Protein AF-A0A9E5PS19-F1 (afdb_monomer)

Structure (mmCIF, N/CA/C/O backbone):
data_AF-A0A9E5PS19-F1
#
_entry.id   AF-A0A9E5PS19-F1
#
loop_
_atom_site.group_PDB
_atom_site.id
_atom_site.type_symbol
_atom_site.label_atom_id
_atom_site.label_alt_id
_atom_site.label_comp_id
_atom_site.label_asym_id
_atom_site.label_entity_id
_atom_site.label_seq_id
_atom_site.pdbx_PDB_ins_code
_atom_site.Cartn_x
_atom_site.Cartn_y
_atom_site.Cartn_z
_atom_site.occupancy
_atom_site.B_iso_or_equiv
_atom_site.auth_seq_id
_atom_site.auth_comp_id
_atom_site.auth_asym_id
_atom_site.auth_atom_id
_atom_site.pdbx_PDB_model_num
ATOM 1 N N . MET A 1 1 ? 36.761 -12.423 -34.702 1.00 59.28 1 MET A N 1
ATOM 2 C CA . MET A 1 1 ? 36.398 -11.333 -33.761 1.00 59.28 1 MET A CA 1
ATOM 3 C C . MET A 1 1 ? 34.977 -10.815 -33.975 1.00 59.28 1 MET A C 1
ATOM 5 O O . MET A 1 1 ? 34.366 -10.381 -33.012 1.00 59.28 1 MET A O 1
ATOM 9 N N . THR A 1 2 ? 34.412 -10.903 -35.184 1.00 68.88 2 THR A N 1
ATOM 10 C CA . THR A 1 2 ? 33.007 -10.547 -35.464 1.00 68.88 2 THR A CA 1
ATOM 11 C C . THR A 1 2 ? 32.000 -11.497 -34.810 1.00 68.88 2 THR A C 1
ATOM 13 O O . THR A 1 2 ? 30.981 -11.043 -34.310 1.00 68.88 2 THR A O 1
ATOM 16 N N . SER A 1 3 ? 32.319 -12.793 -34.712 1.00 72.44 3 SER A N 1
ATOM 17 C CA . SER A 1 3 ? 31.427 -13.819 -34.146 1.00 72.44 3 SER A CA 1
ATOM 18 C C . SER A 1 3 ? 31.032 -13.559 -32.688 1.00 72.44 3 SER A C 1
ATOM 20 O O . SER A 1 3 ? 29.882 -13.763 -32.317 1.00 72.44 3 SER A O 1
ATOM 22 N N . SER A 1 4 ? 31.963 -13.070 -31.866 1.00 78.00 4 SER A N 1
ATOM 23 C CA . SER A 1 4 ? 31.701 -12.751 -30.457 1.00 78.00 4 SER A CA 1
ATOM 24 C C . SER A 1 4 ? 30.805 -11.520 -30.314 1.00 78.00 4 SER A C 1
ATOM 26 O O . SER A 1 4 ? 29.909 -11.508 -29.480 1.00 78.00 4 SER A O 1
ATOM 28 N N . VAL A 1 5 ? 31.000 -10.510 -31.167 1.00 86.50 5 VAL A N 1
ATOM 29 C CA . VAL A 1 5 ? 30.177 -9.291 -31.185 1.00 86.50 5 VAL A CA 1
ATOM 30 C C . VAL A 1 5 ? 28.755 -9.613 -31.647 1.00 86.50 5 VAL A C 1
ATOM 32 O O . VAL A 1 5 ? 27.792 -9.194 -31.012 1.00 86.50 5 VAL A O 1
ATOM 35 N N . SER A 1 6 ? 28.611 -10.426 -32.696 1.00 88.69 6 SER A N 1
ATOM 36 C CA . SER A 1 6 ? 27.307 -10.898 -33.170 1.00 88.69 6 SER A CA 1
ATOM 37 C C . SER A 1 6 ? 26.563 -11.707 -32.109 1.00 88.69 6 SER A C 1
ATOM 39 O O . SER A 1 6 ? 25.360 -11.530 -31.951 1.00 88.69 6 SER A O 1
ATOM 41 N N . LEU A 1 7 ? 27.268 -12.548 -31.346 1.00 92.12 7 LEU A N 1
ATOM 42 C CA . LEU A 1 7 ? 26.672 -13.331 -30.264 1.00 92.12 7 LEU A CA 1
ATOM 43 C C . LEU A 1 7 ? 26.159 -12.444 -29.121 1.00 92.12 7 LEU A C 1
ATOM 45 O O . LEU A 1 7 ? 25.056 -12.664 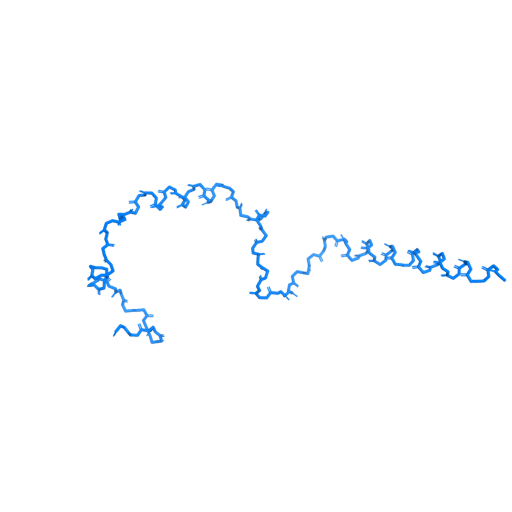-28.628 1.00 92.12 7 LEU A O 1
ATOM 49 N N . VAL A 1 8 ? 26.921 -11.416 -28.737 1.00 92.62 8 VAL A N 1
ATOM 50 C CA . VAL A 1 8 ? 26.498 -10.454 -27.707 1.00 92.62 8 VAL A CA 1
ATOM 51 C C . VAL A 1 8 ? 25.262 -9.679 -28.159 1.00 92.62 8 VAL A C 1
ATOM 53 O O . VAL A 1 8 ? 24.303 -9.569 -27.400 1.00 92.62 8 VAL A O 1
ATOM 56 N N . ILE A 1 9 ? 25.240 -9.200 -29.405 1.00 94.38 9 ILE A N 1
ATOM 57 C CA . ILE A 1 9 ? 24.079 -8.490 -29.960 1.00 94.38 9 ILE A CA 1
ATOM 58 C C . ILE A 1 9 ? 22.843 -9.398 -29.962 1.00 94.38 9 ILE A C 1
ATOM 60 O O . ILE A 1 9 ? 21.763 -8.971 -29.562 1.00 94.38 9 ILE A O 1
ATOM 64 N N . LEU A 1 10 ? 23.002 -10.664 -30.354 1.00 95.31 10 LEU A N 1
ATOM 65 C CA . LEU A 1 10 ? 21.905 -11.628 -30.397 1.00 95.31 10 LEU A CA 1
ATOM 66 C C . LEU A 1 10 ? 21.357 -11.920 -28.992 1.00 95.31 10 LEU A C 1
ATOM 68 O O . LEU A 1 10 ? 20.143 -11.939 -28.807 1.00 95.31 10 LEU A O 1
ATOM 72 N N . LEU A 1 11 ? 22.231 -12.054 -27.989 1.00 94.81 11 LEU A N 1
ATOM 73 C CA . LEU A 1 11 ? 21.835 -12.221 -26.587 1.00 94.81 11 LEU A CA 1
ATOM 74 C C . LEU A 1 11 ? 21.066 -11.014 -26.041 1.00 94.81 11 LEU A C 1
ATOM 76 O O . LEU A 1 11 ? 20.062 -11.204 -25.359 1.00 94.81 11 LEU A O 1
ATOM 80 N N . VAL A 1 12 ? 21.508 -9.793 -26.353 1.00 95.31 12 VAL A N 1
ATOM 81 C CA . VAL A 1 12 ? 20.841 -8.555 -25.914 1.00 95.31 12 VAL A CA 1
ATOM 82 C C . VAL A 1 12 ? 19.456 -8.417 -26.548 1.00 95.31 12 VAL A C 1
ATOM 84 O O . VAL A 1 12 ? 18.492 -8.068 -25.872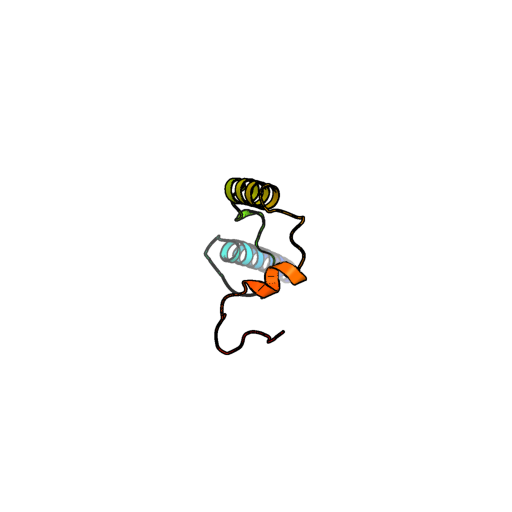 1.00 95.31 12 VAL A O 1
ATOM 87 N N . LEU A 1 13 ? 19.327 -8.722 -27.839 1.00 95.88 13 LEU A N 1
ATOM 88 C CA . LEU A 1 13 ? 18.032 -8.684 -28.520 1.00 95.88 13 LEU A CA 1
ATOM 89 C C . LEU A 1 13 ? 17.086 -9.770 -27.999 1.00 95.88 13 LEU A C 1
ATOM 91 O O . LEU A 1 13 ? 15.901 -9.514 -27.797 1.00 95.88 13 LEU A O 1
ATOM 95 N N . PHE A 1 14 ? 17.611 -10.968 -27.741 1.00 94.19 14 PHE A N 1
ATOM 96 C CA . PHE A 1 14 ? 16.840 -12.073 -27.184 1.00 94.19 14 PHE A CA 1
ATOM 97 C C . PHE A 1 14 ? 16.341 -11.760 -25.769 1.00 94.19 14 PHE A C 1
ATOM 99 O O . PHE A 1 14 ? 15.163 -11.965 -25.482 1.00 94.19 14 PHE A O 1
ATOM 106 N N . SER A 1 15 ? 17.196 -11.201 -24.904 1.00 91.75 15 SER A N 1
ATOM 107 C CA . SER A 1 15 ? 16.802 -10.806 -23.549 1.00 91.75 15 SER A CA 1
ATOM 108 C C . SER A 1 15 ? 15.782 -9.667 -23.551 1.00 91.75 15 SER A C 1
ATOM 110 O O . SER A 1 15 ? 14.819 -9.728 -22.790 1.00 91.75 15 SER A O 1
ATOM 112 N N . ALA A 1 16 ? 15.921 -8.681 -24.442 1.00 90.75 16 ALA A N 1
ATOM 113 C CA . ALA A 1 16 ? 14.939 -7.612 -24.610 1.00 90.75 16 ALA A CA 1
ATOM 114 C C . ALA A 1 16 ? 13.583 -8.142 -25.113 1.00 90.75 16 ALA A C 1
ATOM 116 O O . ALA A 1 16 ? 12.538 -7.723 -24.619 1.00 90.75 16 ALA A O 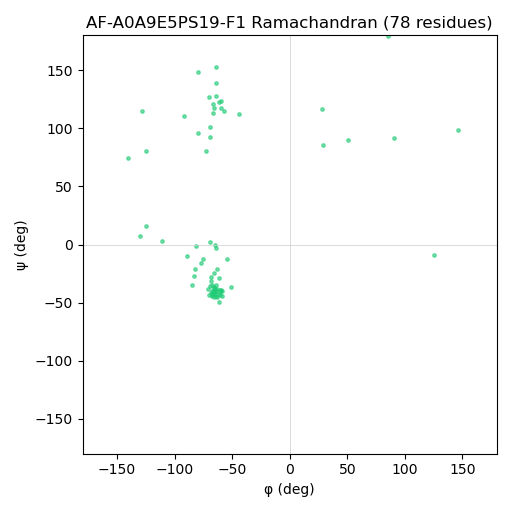1
ATOM 117 N N . ALA A 1 17 ? 13.585 -9.099 -26.047 1.00 90.06 17 ALA A N 1
ATOM 118 C CA . ALA A 1 17 ? 12.366 -9.738 -26.540 1.00 90.06 17 ALA A CA 1
ATOM 119 C C . ALA A 1 17 ? 11.674 -10.584 -25.458 1.00 90.06 17 ALA A C 1
ATOM 121 O O . ALA A 1 17 ? 10.453 -10.526 -25.327 1.00 90.06 17 ALA A O 1
ATOM 122 N N . LEU A 1 18 ? 12.447 -11.322 -24.651 1.00 89.00 18 LEU A N 1
ATOM 123 C CA . LEU A 1 18 ? 11.950 -12.041 -23.475 1.00 89.00 18 LEU A CA 1
ATOM 124 C C . LEU A 1 18 ? 11.347 -11.072 -22.457 1.00 89.00 18 LEU A C 1
ATOM 126 O O . LEU A 1 18 ? 10.219 -11.276 -22.022 1.00 89.00 18 LEU A O 1
ATOM 130 N N . ALA A 1 19 ? 12.062 -9.996 -22.120 1.00 86.25 19 ALA A N 1
ATOM 131 C CA . ALA A 1 19 ? 11.575 -8.973 -21.204 1.00 86.25 19 ALA A CA 1
ATOM 132 C C . ALA A 1 19 ? 10.272 -8.349 -21.712 1.00 86.25 19 ALA A C 1
ATOM 134 O O . ALA A 1 19 ? 9.328 -8.242 -20.947 1.00 86.25 19 ALA A O 1
ATOM 135 N N . TRP A 1 20 ? 10.171 -8.013 -22.999 1.00 85.56 20 TRP A N 1
ATOM 136 C CA . TRP A 1 20 ? 8.940 -7.477 -23.584 1.00 85.56 20 TRP A CA 1
ATOM 137 C C . TRP A 1 20 ? 7.788 -8.494 -23.595 1.00 85.56 20 TRP A C 1
ATOM 139 O O . TRP A 1 20 ? 6.640 -8.134 -23.346 1.00 85.56 20 TRP A O 1
ATOM 149 N N . PHE A 1 21 ? 8.086 -9.773 -23.842 1.00 82.75 21 PHE A N 1
ATOM 150 C CA . PHE A 1 21 ? 7.097 -10.850 -23.819 1.00 82.75 21 PHE A CA 1
ATOM 151 C C . PHE A 1 21 ? 6.561 -11.121 -22.404 1.00 82.75 21 PHE A C 1
ATOM 153 O O . PHE A 1 21 ? 5.356 -11.293 -22.240 1.00 82.75 21 PHE A O 1
ATOM 160 N N . PHE A 1 22 ? 7.432 -11.114 -21.389 1.00 76.50 22 PHE A N 1
ATOM 161 C CA . PHE A 1 22 ? 7.063 -11.330 -19.983 1.00 76.50 22 PHE A CA 1
ATOM 162 C C . PHE A 1 22 ? 6.546 -10.071 -19.274 1.00 76.50 22 PHE A C 1
ATOM 164 O O . PHE A 1 22 ? 5.752 -10.189 -18.349 1.00 76.50 22 PHE A O 1
ATOM 171 N N . ALA A 1 23 ? 6.959 -8.875 -19.701 1.00 70.00 23 ALA A N 1
ATOM 172 C CA . ALA A 1 23 ? 6.430 -7.597 -19.217 1.00 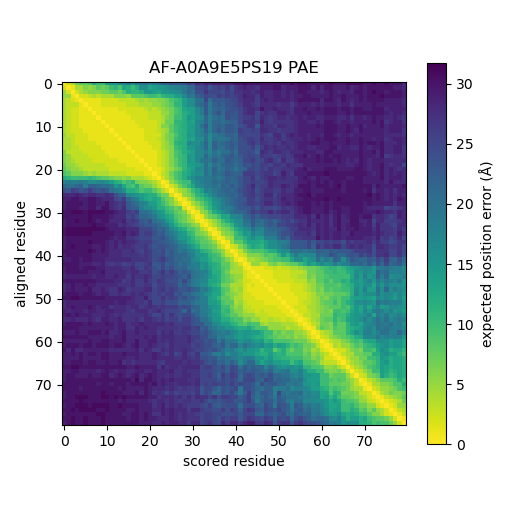70.00 23 ALA A CA 1
ATOM 173 C C . ALA A 1 23 ? 5.115 -7.208 -19.905 1.00 70.00 23 ALA A C 1
ATOM 175 O O . ALA A 1 23 ? 4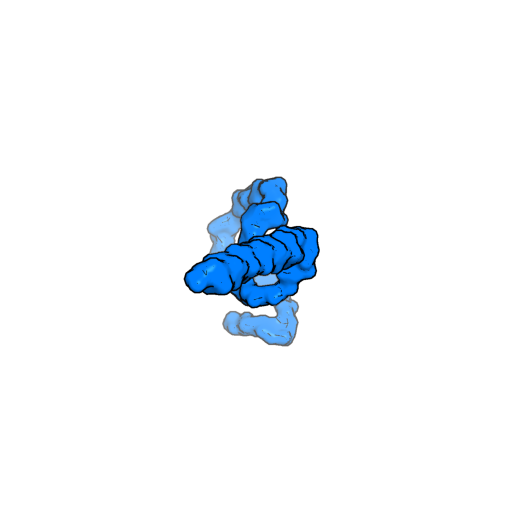.524 -6.178 -19.584 1.00 70.00 23 ALA A O 1
ATOM 176 N N . ARG A 1 24 ? 4.633 -8.022 -20.852 1.00 62.69 24 ARG A N 1
ATOM 177 C CA . ARG A 1 24 ? 3.272 -7.903 -21.359 1.00 62.69 24 ARG A CA 1
ATOM 178 C C . ARG A 1 24 ? 2.332 -8.142 -20.167 1.00 62.69 24 ARG A C 1
ATOM 180 O O . ARG A 1 24 ? 2.454 -9.192 -19.538 1.00 62.69 24 ARG A O 1
ATOM 187 N N . PRO A 1 25 ? 1.429 -7.203 -19.828 1.00 51.25 25 PRO A N 1
ATOM 188 C CA . PRO A 1 25 ? 0.585 -7.296 -18.642 1.00 51.25 25 PRO A CA 1
ATOM 189 C C . PRO A 1 25 ? -0.486 -8.363 -18.881 1.00 51.25 25 PRO A C 1
ATOM 191 O O . PRO A 1 25 ? -1.606 -8.092 -19.299 1.00 51.25 25 PRO A O 1
ATOM 194 N N . GLY A 1 26 ? -0.083 -9.613 -18.694 1.00 54.56 26 GLY A N 1
ATOM 195 C CA . GLY A 1 26 ? -0.901 -10.806 -18.750 1.00 54.56 26 GLY A CA 1
ATOM 196 C C . GLY A 1 26 ? -0.718 -11.551 -17.440 1.00 54.56 26 GLY A C 1
ATOM 197 O O . GLY A 1 26 ? 0.085 -12.468 -17.353 1.00 54.56 26 GLY A O 1
ATOM 198 N N . HIS A 1 27 ? -1.433 -11.087 -16.420 1.00 51.88 27 HIS A N 1
ATOM 199 C CA . HIS A 1 27 ? -1.937 -11.859 -15.282 1.00 51.88 27 HIS A CA 1
ATOM 200 C C . HIS A 1 27 ? -1.115 -13.101 -14.861 1.00 51.88 27 HIS A C 1
ATOM 202 O O . HIS A 1 27 ? -1.454 -14.234 -15.197 1.00 51.88 27 HIS A O 1
ATOM 208 N N . ALA A 1 28 ? -0.094 -12.904 -14.030 1.00 46.69 28 ALA A N 1
ATOM 209 C CA . ALA A 1 28 ? 0.478 -13.955 -13.182 1.00 46.69 28 ALA A CA 1
ATOM 210 C C . ALA A 1 28 ? 0.811 -13.320 -11.823 1.00 46.69 28 ALA A C 1
ATOM 212 O O . ALA A 1 28 ? 1.911 -12.837 -11.595 1.00 46.69 28 ALA A O 1
ATOM 213 N N . ARG A 1 29 ? -0.178 -13.037 -10.968 1.00 52.00 29 ARG A N 1
ATOM 214 C CA . ARG A 1 29 ? -0.790 -13.966 -10.000 1.00 52.00 29 ARG A CA 1
ATOM 215 C C . ARG A 1 29 ? 0.173 -15.074 -9.535 1.00 52.00 29 ARG A C 1
ATOM 217 O O . ARG A 1 29 ? 0.523 -15.957 -10.309 1.00 52.00 29 ARG A O 1
ATOM 224 N N . TRP A 1 30 ? 0.456 -15.029 -8.227 1.00 46.41 30 TRP A N 1
ATOM 225 C CA . TRP A 1 30 ? 1.097 -16.028 -7.352 1.00 46.41 30 TRP A CA 1
ATOM 226 C C . TRP A 1 30 ? 2.630 -15.953 -7.200 1.00 46.41 30 TRP A C 1
ATOM 228 O O . TRP A 1 30 ? 3.369 -16.702 -7.825 1.00 46.41 30 TRP A O 1
ATOM 238 N N . ARG A 1 31 ? 3.106 -15.217 -6.183 1.00 44.50 31 ARG A N 1
ATOM 239 C CA . ARG A 1 31 ? 3.231 -15.724 -4.795 1.00 44.50 31 ARG A CA 1
ATOM 240 C C . ARG A 1 31 ? 4.453 -15.119 -4.096 1.00 44.50 31 ARG A C 1
ATOM 242 O O . ARG A 1 31 ? 5.550 -15.665 -4.143 1.00 44.50 31 ARG A O 1
ATOM 249 N N . ASN A 1 32 ? 4.201 -14.089 -3.302 1.00 44.00 32 ASN A N 1
ATOM 250 C CA . ASN A 1 32 ? 4.946 -13.854 -2.077 1.00 44.00 32 ASN A CA 1
ATOM 251 C C . ASN A 1 32 ? 3.885 -13.680 -0.976 1.00 44.00 32 ASN A C 1
ATOM 253 O O . ASN A 1 32 ? 3.111 -12.733 -1.066 1.00 44.00 32 ASN A O 1
ATOM 257 N N . PRO A 1 33 ? 3.774 -14.563 0.038 1.00 49.41 33 PRO A N 1
ATOM 258 C CA . PRO A 1 33 ? 2.761 -14.430 1.099 1.00 49.41 33 PRO A CA 1
ATOM 259 C C . PRO A 1 33 ? 2.942 -13.180 1.982 1.00 49.41 33 PRO A C 1
ATOM 261 O O . PRO A 1 33 ? 2.195 -12.986 2.932 1.00 49.41 33 PRO A O 1
ATOM 264 N N . ARG A 1 34 ? 3.972 -12.371 1.698 1.00 49.81 34 ARG A N 1
ATOM 265 C CA . ARG A 1 34 ? 4.351 -11.145 2.405 1.00 49.81 34 ARG A CA 1
ATOM 266 C C . ARG A 1 34 ? 4.572 -9.931 1.494 1.00 49.81 34 ARG A C 1
ATOM 268 O O . ARG A 1 34 ? 5.028 -8.913 1.996 1.00 49.81 34 ARG A O 1
ATOM 275 N N . GLN A 1 35 ? 4.275 -10.010 0.192 1.00 47.03 35 GLN A N 1
ATOM 276 C CA . GLN A 1 35 ? 4.107 -8.790 -0.612 1.00 47.03 35 GLN A CA 1
ATOM 277 C C . GLN A 1 35 ? 2.701 -8.294 -0.307 1.00 47.03 35 GLN A C 1
ATOM 279 O O . GLN A 1 35 ? 1.729 -8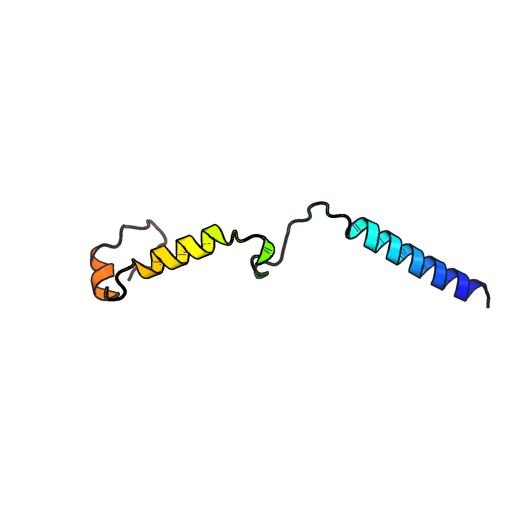.933 -0.690 1.00 47.03 35 GLN A O 1
ATOM 284 N N . ILE A 1 36 ? 2.587 -7.355 0.630 1.00 52.59 36 ILE A N 1
ATOM 285 C CA . ILE A 1 36 ? 2.425 -5.943 0.275 1.00 52.59 36 ILE A CA 1
ATOM 286 C C . ILE A 1 36 ? 1.288 -5.886 -0.733 1.00 52.59 36 ILE A C 1
ATOM 288 O O . ILE A 1 36 ? 1.501 -6.069 -1.932 1.00 52.59 36 ILE A O 1
ATOM 292 N N . VAL A 1 37 ? 0.077 -5.738 -0.192 1.00 48.72 37 VAL A N 1
ATOM 293 C CA . VAL A 1 37 ? -1.042 -5.171 -0.935 1.00 48.72 37 VAL A CA 1
ATOM 294 C C . VAL A 1 37 ? -0.445 -3.972 -1.654 1.00 48.72 37 VAL A C 1
ATOM 296 O O . VAL A 1 37 ? 0.122 -3.088 -1.022 1.00 48.72 37 VAL A O 1
ATOM 299 N N . SER A 1 38 ? -0.379 -4.072 -2.973 1.00 48.56 38 SER A N 1
ATOM 300 C CA . SER A 1 38 ? 0.069 -2.981 -3.813 1.00 48.56 38 SER A CA 1
ATOM 301 C C . SER A 1 38 ? -0.854 -1.813 -3.491 1.00 48.56 38 SER A C 1
ATOM 303 O O . SER A 1 38 ? -2.056 -1.927 -3.726 1.00 48.56 38 SER A O 1
ATOM 305 N N . ASP A 1 39 ? -0.306 -0.736 -2.922 1.00 53.38 39 ASP A N 1
ATOM 306 C CA . ASP A 1 39 ? -1.042 0.496 -2.595 1.00 53.38 39 ASP A CA 1
ATOM 307 C C . ASP A 1 39 ? -1.785 1.069 -3.822 1.00 53.38 39 ASP A C 1
ATOM 309 O O . ASP A 1 39 ? -2.655 1.917 -3.680 1.00 53.38 39 ASP A O 1
ATOM 313 N N . GLU A 1 40 ? -1.491 0.583 -5.033 1.00 53.41 40 GLU A N 1
ATOM 314 C CA . GLU A 1 40 ? -2.184 0.933 -6.277 1.00 53.41 40 GLU A CA 1
ATOM 315 C C . GLU A 1 40 ? -3.579 0.304 -6.463 1.00 53.41 40 GLU A C 1
ATOM 317 O O . GLU A 1 40 ? -4.303 0.753 -7.346 1.00 53.41 40 GLU A O 1
ATOM 322 N N . ASP A 1 41 ? -3.982 -0.685 -5.653 1.00 55.12 41 ASP A N 1
ATOM 323 C CA . ASP A 1 41 ? -5.309 -1.329 -5.754 1.00 55.12 41 ASP A CA 1
ATOM 324 C C . ASP A 1 41 ? -6.246 -1.004 -4.572 1.00 55.12 41 ASP A C 1
ATOM 326 O O . ASP A 1 41 ? -7.351 -1.550 -4.492 1.00 55.12 41 ASP A O 1
ATOM 330 N N . VAL A 1 42 ? -5.822 -0.156 -3.629 1.00 60.50 42 VAL A N 1
ATOM 331 C CA . VAL A 1 42 ? -6.692 0.273 -2.529 1.00 60.50 42 VAL A CA 1
ATOM 332 C C . VAL A 1 42 ? -7.397 1.553 -2.948 1.00 60.50 42 VAL A C 1
ATOM 334 O O . VAL A 1 42 ? -6.767 2.596 -3.103 1.00 60.50 42 VAL A O 1
ATOM 337 N N . ASP A 1 43 ? -8.706 1.455 -3.165 1.00 75.44 43 ASP A N 1
ATOM 338 C CA . ASP A 1 43 ? -9.525 2.599 -3.547 1.00 75.44 43 ASP A CA 1
ATOM 339 C C . ASP A 1 43 ? -9.436 3.660 -2.447 1.00 75.44 43 ASP A C 1
ATOM 341 O O . ASP A 1 43 ? -9.706 3.378 -1.277 1.00 75.44 43 ASP A O 1
ATOM 345 N N . GLN A 1 44 ? -9.016 4.872 -2.800 1.00 75.75 44 GLN A N 1
ATOM 346 C CA . GLN A 1 44 ? -8.790 5.929 -1.815 1.00 75.75 44 GLN A CA 1
ATOM 347 C C . GLN A 1 44 ? -10.087 6.292 -1.073 1.00 75.75 44 GLN A C 1
ATOM 349 O O . GLN A 1 44 ? -10.051 6.605 0.112 1.00 75.75 44 GLN A O 1
ATOM 354 N N . GLU A 1 45 ? -11.231 6.124 -1.738 1.00 74.75 45 GLU A N 1
ATOM 355 C CA . GLU A 1 45 ? -12.565 6.225 -1.140 1.00 74.75 45 GLU A CA 1
ATOM 356 C C . GLU A 1 45 ? -12.771 5.221 0.009 1.00 74.75 45 GLU A C 1
ATOM 358 O O . GLU A 1 45 ? -13.309 5.584 1.050 1.00 74.75 45 GLU A O 1
ATOM 363 N N . ILE A 1 46 ? -12.283 3.982 -0.131 1.00 78.38 46 ILE A N 1
ATOM 364 C CA . ILE A 1 46 ? -12.396 2.944 0.909 1.00 78.38 46 ILE A CA 1
ATOM 365 C C . ILE A 1 46 ? -11.526 3.290 2.124 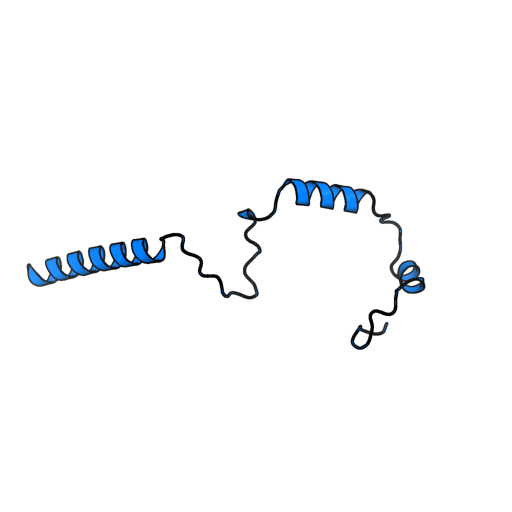1.00 78.38 46 ILE A C 1
ATOM 367 O O . ILE A 1 46 ? -11.908 3.007 3.257 1.00 78.38 46 ILE A O 1
ATOM 371 N N . LEU A 1 47 ? -10.352 3.891 1.905 1.00 80.88 47 LEU A N 1
ATOM 372 C CA . LEU A 1 47 ? -9.475 4.312 3.001 1.00 80.88 47 LEU A CA 1
ATOM 373 C C . LEU A 1 47 ? -10.061 5.491 3.776 1.00 80.88 47 LEU A C 1
ATOM 375 O O . LEU A 1 47 ? -10.038 5.477 5.003 1.00 80.88 47 LEU A O 1
ATOM 379 N N . GLU A 1 48 ? -10.606 6.479 3.069 1.00 84.00 48 GLU A N 1
ATOM 380 C CA . GLU A 1 48 ? -11.244 7.644 3.685 1.00 84.00 48 GLU A CA 1
ATOM 381 C C . GLU A 1 48 ? -12.482 7.242 4.508 1.00 84.00 48 GLU A C 1
ATOM 383 O O . GLU A 1 48 ? -12.678 7.759 5.609 1.00 84.00 48 GLU A O 1
ATOM 388 N N . ASP A 1 49 ? -13.268 6.274 4.026 1.00 84.31 49 ASP A N 1
ATOM 389 C CA . ASP A 1 49 ? -14.423 5.723 4.750 1.00 84.31 49 ASP A CA 1
ATOM 390 C C . ASP A 1 49 ? -13.995 4.941 6.007 1.00 84.31 49 ASP A C 1
ATOM 392 O O . ASP A 1 49 ? -14.534 5.146 7.096 1.00 84.31 49 ASP A O 1
ATOM 396 N N . ALA A 1 50 ? -12.945 4.117 5.903 1.00 83.44 50 ALA A N 1
ATOM 397 C CA . ALA A 1 50 ? -12.402 3.380 7.045 1.00 83.44 50 ALA A CA 1
ATOM 398 C C . ALA A 1 50 ? -11.812 4.308 8.125 1.00 83.44 50 ALA A C 1
ATOM 400 O O . ALA A 1 50 ? -11.960 4.049 9.321 1.00 83.44 50 ALA A O 1
ATOM 401 N N . GLU A 1 51 ? -11.145 5.399 7.734 1.00 84.00 51 GLU A N 1
ATOM 402 C CA . GLU A 1 51 ? -10.644 6.402 8.682 1.00 84.00 51 GLU A CA 1
ATOM 403 C C . GLU A 1 51 ? -11.786 7.133 9.404 1.00 84.00 51 GLU A C 1
ATOM 405 O O . GLU A 1 51 ? -11.669 7.417 10.601 1.00 84.00 51 GLU A O 1
ATOM 410 N N . ALA A 1 52 ? -12.900 7.393 8.713 1.00 84.81 52 ALA A N 1
ATOM 411 C CA . ALA A 1 52 ? -14.093 7.970 9.321 1.00 84.81 52 ALA A CA 1
ATOM 412 C C . ALA A 1 52 ? -14.733 7.012 10.343 1.00 84.81 52 ALA A C 1
ATOM 414 O O . ALA A 1 52 ? -15.008 7.429 11.468 1.00 84.81 52 ALA A O 1
ATOM 415 N N . GLU A 1 53 ? -14.878 5.726 10.003 1.00 78.00 53 GLU A N 1
ATOM 416 C CA . GLU A 1 53 ? -15.415 4.695 10.906 1.00 78.00 53 GLU A CA 1
ATOM 417 C C . GLU A 1 53 ? -14.553 4.537 12.173 1.00 78.00 53 GLU A C 1
ATOM 419 O O . GLU A 1 53 ? -15.072 4.463 13.288 1.00 78.00 53 GLU A O 1
ATOM 424 N N . ILE A 1 54 ? -13.222 4.567 12.033 1.00 80.69 54 ILE A N 1
ATOM 425 C CA . ILE A 1 54 ? -12.294 4.537 13.176 1.00 80.69 54 ILE A CA 1
ATOM 426 C C . ILE A 1 54 ? -12.440 5.776 14.063 1.00 80.69 54 ILE A C 1
ATOM 428 O O . ILE A 1 54 ? -12.307 5.672 15.282 1.00 80.69 54 ILE A O 1
ATOM 432 N N . GLY A 1 55 ? -12.722 6.942 13.481 1.00 79.94 55 GLY A N 1
ATOM 433 C CA . GLY A 1 55 ? -12.988 8.165 14.238 1.00 79.94 55 GLY A CA 1
ATOM 434 C C . GLY A 1 55 ? -14.303 8.127 15.026 1.00 79.94 55 GLY A C 1
ATOM 435 O O . GLY A 1 55 ? -14.408 8.787 16.061 1.00 79.94 55 GLY A O 1
ATOM 436 N N . GLU A 1 56 ? -15.288 7.360 14.554 1.00 79.50 56 GLU A N 1
ATOM 437 C CA . GLU A 1 56 ? -16.573 7.151 15.232 1.00 79.50 56 GLU A CA 1
ATOM 438 C C . GLU A 1 56 ? -16.509 6.076 16.326 1.00 79.50 56 GLU A C 1
ATOM 440 O O . GLU A 1 56 ? -17.339 6.078 17.240 1.00 79.50 56 GLU A O 1
ATOM 445 N N . LEU A 1 57 ? -15.516 5.182 16.270 1.00 74.88 57 LEU A N 1
ATOM 446 C CA . LEU A 1 57 ? -15.293 4.172 17.298 1.00 74.88 57 LEU A CA 1
ATOM 447 C C . LEU A 1 57 ? -14.927 4.827 18.639 1.00 74.88 57 LEU A C 1
ATOM 449 O O . LEU A 1 57 ? -14.000 5.633 18.748 1.00 74.88 57 LEU A O 1
ATOM 453 N N . ASP A 1 58 ? -15.651 4.442 19.691 1.00 70.25 58 ASP A N 1
ATOM 454 C CA . ASP A 1 58 ? -15.408 4.919 21.049 1.00 70.25 58 ASP A CA 1
ATOM 455 C C . ASP A 1 58 ? -14.084 4.359 21.593 1.00 70.25 58 ASP A C 1
ATOM 457 O O . ASP A 1 58 ? -14.017 3.280 22.189 1.00 70.25 58 ASP A O 1
ATOM 461 N N . ALA A 1 59 ? -13.016 5.135 21.402 1.00 68.25 59 ALA A N 1
ATOM 462 C CA . ALA A 1 59 ? -11.661 4.825 21.849 1.00 68.25 59 ALA A CA 1
ATOM 463 C C . ALA A 1 59 ? -11.507 4.739 23.382 1.00 68.25 59 ALA A C 1
ATOM 465 O O . ALA A 1 59 ? -10.406 4.470 23.866 1.00 68.25 59 ALA A O 1
A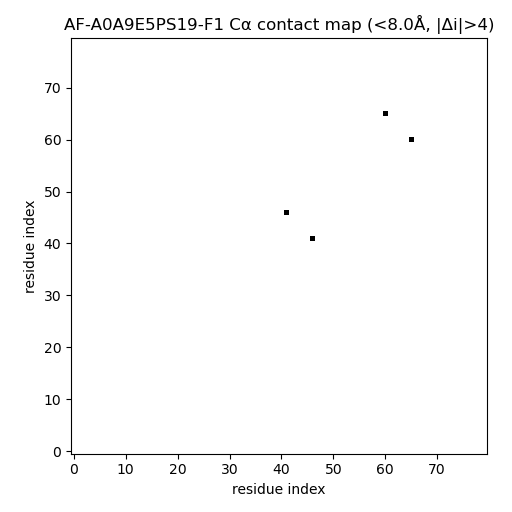TOM 466 N N . SER A 1 60 ? -12.571 4.999 24.150 1.00 67.94 60 SER A N 1
ATOM 467 C CA . SER A 1 60 ? -12.571 4.852 25.606 1.00 67.94 60 SER A CA 1
ATOM 468 C C . SER A 1 60 ? -12.965 3.454 26.094 1.00 67.94 60 SER A C 1
ATOM 470 O O . SER A 1 60 ? -12.749 3.164 27.270 1.00 67.94 60 SER A O 1
ATOM 472 N N . THR A 1 61 ? -13.459 2.579 25.207 1.00 70.75 61 THR A N 1
ATOM 473 C CA . THR A 1 61 ? -13.799 1.193 25.562 1.00 70.75 61 THR A CA 1
ATOM 474 C C . THR A 1 61 ? -12.537 0.424 25.937 1.00 70.75 61 THR A C 1
ATOM 476 O O . THR A 1 61 ? -11.629 0.237 25.121 1.00 70.75 61 THR A O 1
ATOM 479 N N . THR A 1 62 ? -12.473 -0.031 27.185 1.00 72.25 62 THR A N 1
ATOM 480 C CA . THR A 1 62 ? -11.343 -0.829 27.663 1.00 72.25 62 THR A CA 1
ATOM 481 C C . THR A 1 62 ? -11.483 -2.293 27.223 1.00 72.25 62 THR A C 1
ATOM 483 O O . THR A 1 62 ? -12.605 -2.793 27.103 1.00 72.25 62 THR A O 1
ATOM 486 N N . PRO A 1 63 ? -10.375 -3.018 26.974 1.00 64.88 63 PRO A N 1
ATOM 487 C CA . PRO A 1 63 ? -10.424 -4.450 26.658 1.00 64.88 63 PRO A CA 1
ATOM 488 C C . PRO A 1 63 ? -11.253 -5.263 27.667 1.00 64.88 63 PRO A C 1
ATOM 490 O O . PRO A 1 63 ? -11.997 -6.161 27.287 1.00 64.88 63 PRO A O 1
ATOM 493 N N . GLU A 1 64 ? -11.188 -4.888 28.945 1.00 69.31 64 GLU A N 1
ATOM 494 C CA . GLU A 1 64 ? -11.925 -5.510 30.045 1.00 69.31 64 GLU A CA 1
ATOM 495 C C . GLU A 1 64 ? -13.457 -5.321 29.959 1.00 69.31 64 GLU A C 1
ATOM 497 O O . GLU A 1 64 ? -14.221 -6.123 30.505 1.00 69.31 64 GLU A O 1
ATOM 502 N N . GLU A 1 65 ? -13.929 -4.273 29.282 1.00 66.50 65 GLU A N 1
ATOM 503 C CA . GLU A 1 65 ? -15.353 -4.036 29.007 1.00 66.50 65 GLU A CA 1
ATOM 504 C C . GLU A 1 65 ? -15.815 -4.788 27.751 1.00 66.50 65 GLU A C 1
ATOM 506 O O . GLU A 1 65 ? -16.927 -5.314 27.732 1.00 66.50 65 GLU A O 1
ATOM 511 N N . ALA A 1 66 ? -14.944 -4.923 26.744 1.00 64.56 66 ALA A N 1
ATOM 512 C CA . ALA A 1 66 ? -15.230 -5.653 25.506 1.00 64.56 66 ALA A CA 1
ATOM 513 C C . ALA A 1 66 ? -15.363 -7.175 25.716 1.00 64.56 66 ALA A C 1
ATOM 515 O O . ALA A 1 66 ? -16.164 -7.827 25.044 1.00 64.56 66 ALA A O 1
ATOM 516 N N . ASP A 1 67 ? -14.636 -7.740 26.686 1.00 62.62 67 ASP A N 1
ATOM 517 C CA . ASP A 1 67 ? -14.672 -9.174 27.008 1.00 62.62 67 ASP A CA 1
ATOM 518 C C . ASP A 1 67 ? -16.048 -9.667 27.497 1.00 62.62 67 ASP A C 1
ATOM 520 O O . ASP A 1 67 ? -16.347 -10.861 27.422 1.00 62.62 67 ASP A O 1
ATOM 524 N N . GLN A 1 68 ? -16.910 -8.765 27.980 1.00 62.50 68 GLN A N 1
ATOM 525 C CA . GLN A 1 68 ? -18.241 -9.110 28.494 1.00 62.50 68 GLN A CA 1
ATOM 526 C C . GLN A 1 68 ? -19.270 -9.382 27.383 1.00 62.50 68 GLN A C 1
ATOM 528 O O . GLN A 1 68 ? -20.296 -10.010 27.650 1.00 62.50 68 GLN A O 1
ATOM 533 N N . GLU A 1 69 ? -18.987 -8.971 26.141 1.00 58.69 69 GLU A N 1
ATOM 534 C CA . GLU A 1 69 ? -19.897 -9.093 24.991 1.00 58.69 69 GLU A CA 1
ATOM 535 C C . GLU A 1 69 ? -19.282 -9.846 23.798 1.00 58.69 69 GLU A C 1
ATOM 537 O O . GLU A 1 69 ? -19.810 -9.794 22.686 1.00 58.69 69 GLU A O 1
ATOM 542 N N . LEU A 1 70 ? -18.179 -10.578 23.994 1.00 66.88 70 LEU A N 1
ATOM 543 C CA . LEU A 1 70 ? -17.570 -11.335 22.900 1.00 66.88 70 LEU A CA 1
ATOM 544 C C . LEU A 1 70 ? -18.499 -12.480 22.448 1.00 66.88 70 LEU A C 1
ATOM 546 O O . LEU A 1 70 ? -18.820 -13.368 23.246 1.00 66.88 70 LEU A O 1
ATOM 550 N N . PRO A 1 71 ? -18.924 -12.513 21.169 1.00 68.31 71 PRO A N 1
ATOM 551 C CA . PRO A 1 71 ? -19.693 -13.636 20.644 1.00 68.31 71 PRO A CA 1
ATOM 552 C C . PRO A 1 71 ? -18.842 -14.911 20.666 1.00 68.31 71 PRO A C 1
ATOM 554 O O . PRO A 1 71 ? -17.622 -14.850 20.572 1.00 68.31 71 PRO A O 1
ATOM 557 N N . ASP A 1 72 ? -19.458 -16.090 20.769 1.00 75.81 72 ASP A N 1
ATOM 558 C CA . ASP A 1 72 ? -18.718 -17.351 20.639 1.00 75.81 72 ASP A CA 1
ATOM 559 C C . ASP A 1 72 ? -18.252 -17.518 19.183 1.00 75.81 72 ASP A C 1
ATOM 561 O O . ASP A 1 72 ? -19.027 -17.882 18.296 1.00 75.81 72 ASP A O 1
ATOM 565 N N . TRP A 1 73 ? -16.971 -17.226 18.936 1.00 76.56 73 TRP A N 1
ATOM 566 C CA . TRP A 1 73 ? -16.320 -17.306 17.622 1.00 76.56 73 TRP A CA 1
ATOM 567 C C . TRP A 1 73 ? -16.142 -18.754 17.119 1.00 76.56 73 TRP A C 1
ATOM 569 O O . TRP A 1 73 ? -15.595 -18.975 16.035 1.00 76.56 73 TRP A O 1
ATOM 579 N N . GLY A 1 74 ? -16.620 -19.752 17.868 1.00 76.06 74 GLY A N 1
ATOM 580 C CA . GLY A 1 74 ? -16.623 -21.150 17.467 1.00 76.06 74 GLY A CA 1
ATOM 581 C C . GLY A 1 74 ? -15.312 -21.889 17.769 1.00 76.06 74 GLY A C 1
ATOM 582 O O . GLY A 1 74 ? -14.354 -21.342 18.327 1.00 76.06 74 GLY A O 1
ATOM 583 N N . PRO A 1 75 ? -15.250 -23.193 17.439 1.00 71.31 75 PRO A N 1
ATOM 584 C CA . PRO A 1 75 ? -14.146 -24.053 17.843 1.00 71.31 75 PRO A CA 1
ATOM 585 C C . PRO A 1 75 ? -12.827 -23.641 17.173 1.00 71.31 75 PRO A C 1
ATOM 587 O O . PRO A 1 75 ? -12.654 -23.802 15.968 1.00 71.31 75 PRO A O 1
ATOM 590 N N . GLY A 1 76 ? -11.878 -23.157 17.982 1.00 66.38 76 GLY A N 1
ATOM 591 C CA . GLY A 1 76 ? -10.539 -22.740 17.546 1.00 66.38 76 GLY A CA 1
ATOM 592 C C . GLY A 1 76 ? -10.161 -21.310 17.934 1.00 66.38 76 GLY A C 1
ATOM 593 O O . GLY A 1 76 ? -8.991 -20.952 17.801 1.00 66.38 76 GLY A O 1
ATOM 594 N N . ALA A 1 77 ? -11.105 -20.514 18.445 1.00 74.19 77 ALA A N 1
ATOM 595 C CA . ALA A 1 77 ? -10.787 -19.202 18.992 1.00 74.19 77 ALA A CA 1
ATOM 596 C C . ALA A 1 77 ? -9.881 -19.332 20.236 1.00 74.19 77 ALA A C 1
ATOM 598 O O . ALA A 1 77 ? -10.088 -20.246 21.050 1.00 74.19 77 ALA A O 1
ATOM 599 N N . PRO A 1 78 ? -8.859 -18.465 20.385 1.00 62.47 78 PRO A N 1
ATOM 600 C CA . PRO A 1 78 ? -8.071 -18.410 21.605 1.00 62.47 78 PRO A CA 1
ATOM 601 C C . PRO A 1 78 ? -9.018 -18.082 22.755 1.00 62.47 78 PRO A C 1
ATOM 603 O O . PRO A 1 78 ? -9.688 -17.055 22.752 1.00 62.47 78 PRO A O 1
ATOM 606 N N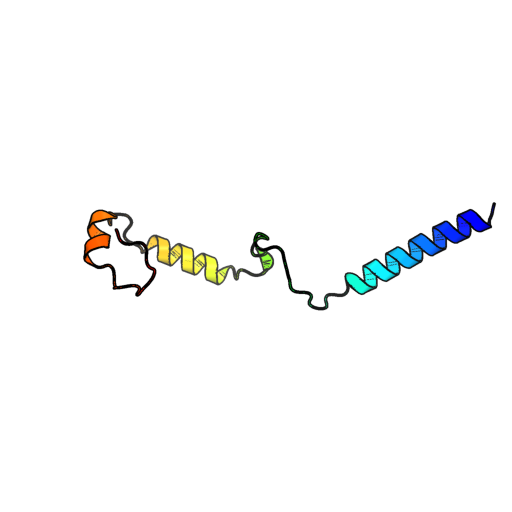 . LYS A 1 79 ? -9.114 -19.010 23.705 1.00 57.59 79 LYS A N 1
ATOM 607 C CA . LYS A 1 79 ? -9.850 -18.778 24.942 1.00 57.59 79 LYS A CA 1
ATOM 608 C C . LYS A 1 79 ? -9.051 -17.766 25.755 1.00 57.59 79 LYS A C 1
ATOM 610 O O . LYS A 1 79 ? -7.846 -17.979 25.927 1.00 57.59 79 LYS A O 1
ATOM 615 N N . SER A 1 80 ? -9.708 -16.691 26.176 1.00 60.28 80 SER A N 1
ATOM 616 C CA . SER A 1 80 ? -9.214 -15.823 27.242 1.00 60.28 80 SER A CA 1
ATOM 617 C C . SER A 1 80 ? -9.021 -16.603 28.543 1.00 60.28 80 SER A C 1
ATOM 619 O O . SER A 1 80 ? -9.710 -17.636 28.746 1.00 60.28 80 SER A O 1
#

Radius of gyration: 26.89 Å; Cα contacts (8 Å, |Δi|>4): 2; chains: 1; bounding box: 56×32×66 Å

Mean predicted aligned error: 19.44 Å

Sequence (80 aa):
MTSSVSLVILLVLFSAALAWFFARPGHARWRNPRQIVSDEDVDQEILEDAEAEIGELDASTTPEEADQELPDWGPGAPKS

Solvent-accessible surface area (backbone atoms only — not comparable to full-atom values): 5364 Å² total; per-residue (Å²): 119,66,67,62,55,54,49,52,53,50,51,53,54,50,52,52,51,49,48,55,63,68,66,44,94,68,89,76,84,89,87,57,103,75,64,68,80,59,75,89,76,58,57,65,69,59,52,56,51,51,53,51,53,58,70,68,49,71,85,79,70,48,71,82,64,53,66,78,70,63,72,88,82,54,99,83,59,85,78,129

Foldseek 3Di:
DVVVVVVVVVVVVVVVVVCVVVVPPDDDDDDDPPDDPDPVPDDVVNVVVVVVVVVVDDPPDDPVNVVVPDDCPDPPDPDD

pLDDT: mean 71.21, std 14.76, range [44.0, 95.88]

Secondary structure (DSSP, 8-state):
-HHHHHHHHHHHHHHHHHHHHHSS--------TT----GGGS-HHHHHHHHHHHHHS-TT--HHHHGGG-----TTSPP-